Protein AF-C7J481-F1 (afdb_monomer_lite)

Radius of gyration: 16.52 Å; chains: 1; bounding box: 44×40×34 Å

Organism: Oryza sativa subsp. japonica (NCBI:txid39947)

pLDDT: mean 80.24, std 14.17, range [29.39, 94.06]

Sequence (138 aa):
MQARTDKPENFCGKFLAQPEIPKLKSVFSLQLYAPTTLAPAHDFWLLRYTSILGDGSLVVCERSLSSKQGGPSMPLVQPFIRDEMLPSGFLIRPSDGGGSVIHIVDHMDLEPWSVPEVVRPLYESSALVAQKISMAVQ

Foldseek 3Di:
DDDPCPDLCRVVVVVVPDPPFDWDKDWDKDKACDPDPQDATAMATKIWTWGQDPQRKIWIWMWGDDVVVVDDDDDDDPPHHYWTWDTWTWIWHQDPPRD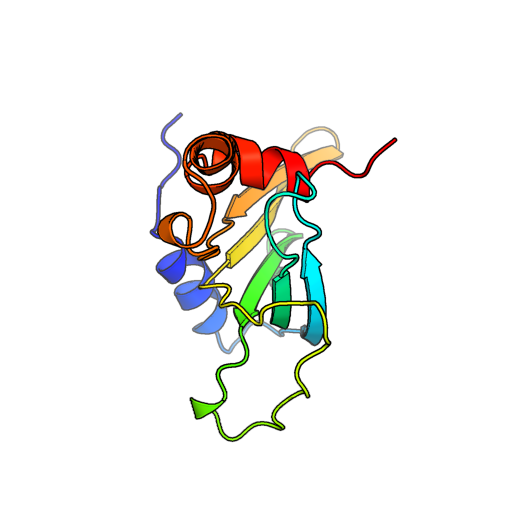IDIDGGTRTDPPLVVGDPVCSCCRVDPVNVCVVVVDPPD

Structure (mmCIF, N/CA/C/O backbone):
data_AF-C7J481-F1
#
_entry.id   AF-C7J481-F1
#
loop_
_atom_site.group_PDB
_atom_site.id
_atom_site.type_symbol
_atom_site.label_atom_id
_atom_site.label_alt_id
_atom_site.label_comp_id
_atom_site.label_asym_id
_atom_site.label_entity_id
_atom_site.label_seq_id
_atom_site.pdbx_PDB_ins_code
_atom_site.Cartn_x
_atom_site.Cartn_y
_atom_site.Cartn_z
_atom_site.occupancy
_atom_site.B_iso_or_equiv
_atom_site.auth_seq_id
_atom_site.auth_comp_id
_atom_site.auth_asym_id
_atom_site.auth_atom_id
_atom_site.pdbx_PDB_model_num
ATOM 1 N N . MET A 1 1 ? 3.058 21.334 -16.659 1.00 31.02 1 MET A N 1
ATOM 2 C CA . MET A 1 1 ? 3.753 20.171 -16.067 1.00 31.02 1 MET A CA 1
ATOM 3 C C . MET A 1 1 ? 2.837 18.964 -16.255 1.00 31.02 1 MET A C 1
ATOM 5 O O . MET A 1 1 ? 1.939 18.764 -15.454 1.00 31.02 1 MET A O 1
ATOM 9 N N . GLN A 1 2 ? 2.945 18.248 -17.380 1.00 29.39 2 GLN A N 1
ATOM 10 C CA . GLN A 1 2 ? 2.100 17.076 -17.648 1.00 29.39 2 GLN A CA 1
ATOM 11 C C . GLN A 1 2 ? 2.721 15.880 -16.915 1.00 29.39 2 GLN A C 1
ATOM 13 O O . GLN A 1 2 ? 3.691 15.294 -17.395 1.00 29.39 2 GLN A O 1
ATOM 18 N N . ALA A 1 3 ? 2.214 15.538 -15.731 1.00 36.50 3 ALA A N 1
ATOM 19 C CA . ALA A 1 3 ? 2.499 14.230 -15.157 1.00 36.50 3 ALA A CA 1
ATOM 20 C C . ALA A 1 3 ? 1.87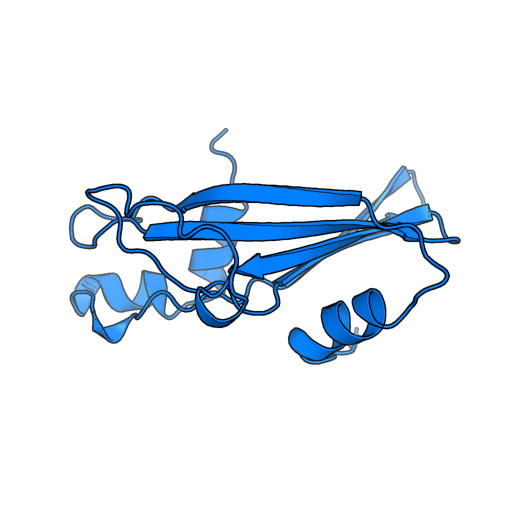5 13.196 -16.104 1.00 36.50 3 ALA A C 1
ATOM 22 O O . ALA A 1 3 ? 0.670 13.237 -16.351 1.00 36.50 3 ALA A O 1
ATOM 23 N N . ARG A 1 4 ? 2.684 12.320 -16.711 1.00 40.38 4 ARG A N 1
ATOM 24 C CA . ARG A 1 4 ? 2.150 11.164 -17.438 1.00 40.38 4 ARG A CA 1
ATOM 25 C C . ARG A 1 4 ? 1.421 10.306 -16.410 1.00 40.38 4 ARG A C 1
ATOM 27 O O . ARG A 1 4 ? 2.059 9.591 -15.647 1.00 40.38 4 ARG A O 1
ATOM 34 N N . THR A 1 5 ? 0.100 10.410 -16.383 1.00 43.72 5 THR A N 1
ATOM 35 C CA . THR A 1 5 ? -0.784 9.535 -15.619 1.00 43.72 5 THR A CA 1
ATOM 36 C C . THR A 1 5 ? -0.828 8.185 -16.328 1.00 43.72 5 THR A C 1
ATOM 38 O O . THR A 1 5 ? -1.818 7.834 -16.971 1.00 43.72 5 THR A O 1
ATOM 41 N N . ASP A 1 6 ? 0.274 7.433 -16.296 1.00 50.44 6 ASP A N 1
ATOM 42 C CA . ASP A 1 6 ? 0.118 5.990 -16.435 1.00 50.44 6 ASP A CA 1
ATOM 43 C C . ASP A 1 6 ? -0.858 5.571 -15.334 1.00 50.44 6 ASP A C 1
ATOM 45 O O . ASP A 1 6 ? -0.747 6.039 -14.197 1.00 50.44 6 ASP A O 1
ATOM 49 N N . LYS A 1 7 ? -1.857 4.755 -15.680 1.00 57.94 7 LYS A N 1
ATOM 50 C CA . LYS A 1 7 ? -2.764 4.247 -14.658 1.00 57.94 7 LYS A CA 1
ATOM 51 C C . LYS A 1 7 ? -1.938 3.543 -13.562 1.00 57.94 7 LYS A C 1
ATOM 53 O O . LYS A 1 7 ? -0.928 2.923 -13.908 1.00 57.94 7 LYS A O 1
ATOM 58 N N . PRO A 1 8 ? -2.325 3.633 -12.281 1.00 57.41 8 PRO A N 1
ATOM 59 C CA . PRO A 1 8 ? -1.632 3.006 -11.148 1.00 57.41 8 PRO A CA 1
ATOM 60 C C . PRO A 1 8 ? -1.111 1.593 -11.434 1.00 57.41 8 PRO A C 1
ATOM 62 O O . PRO A 1 8 ? 0.064 1.271 -11.230 1.00 57.41 8 PRO A O 1
ATOM 65 N N . GLU A 1 9 ? -1.978 0.772 -12.021 1.00 59.09 9 GLU A N 1
ATOM 66 C CA . GLU A 1 9 ? -1.709 -0.609 -12.390 1.00 59.09 9 GLU A CA 1
ATOM 67 C C . GLU A 1 9 ? -0.624 -0.754 -13.465 1.00 59.09 9 GLU A C 1
ATOM 69 O O . GLU A 1 9 ? 0.116 -1.738 -13.459 1.00 59.09 9 GLU A O 1
ATOM 74 N N . ASN A 1 10 ? -0.463 0.235 -14.347 1.00 68.31 10 ASN A N 1
ATOM 75 C CA . ASN A 1 10 ? 0.565 0.232 -15.383 1.00 68.31 10 ASN A CA 1
ATOM 76 C C . ASN A 1 10 ? 1.948 0.524 -14.805 1.00 68.31 10 ASN A C 1
ATOM 78 O O . ASN A 1 10 ? 2.918 -0.063 -15.278 1.00 68.31 10 ASN A O 1
ATOM 82 N N . PHE A 1 11 ? 2.058 1.407 -13.807 1.00 69.19 11 PHE A N 1
ATOM 83 C CA . PHE A 1 11 ? 3.346 1.715 -13.181 1.00 69.19 11 PHE A CA 1
ATOM 84 C C . PHE A 1 11 ? 3.934 0.460 -12.525 1.00 69.19 11 PHE A C 1
ATOM 86 O O . PHE A 1 11 ? 5.012 -0.003 -12.910 1.00 69.19 11 PHE A O 1
ATOM 93 N N . CYS A 1 12 ? 3.177 -0.156 -11.613 1.00 75.81 12 CYS A N 1
ATOM 94 C CA . CYS A 1 12 ? 3.638 -1.367 -10.945 1.00 75.81 12 CYS A CA 1
ATOM 95 C C . CYS A 1 12 ? 3.664 -2.584 -11.867 1.00 75.81 12 CYS A C 1
ATOM 97 O O . CYS A 1 12 ? 4.585 -3.388 -11.766 1.00 75.81 12 CYS A O 1
ATOM 99 N N . GLY A 1 13 ? 2.731 -2.706 -12.814 1.00 77.38 13 GLY A N 1
ATOM 100 C CA . GLY A 1 13 ? 2.757 -3.770 -13.817 1.00 77.38 13 GLY A CA 1
ATOM 101 C C . GLY A 1 13 ? 4.036 -3.750 -14.658 1.00 77.38 13 GLY A C 1
ATOM 102 O O . GLY A 1 13 ? 4.704 -4.777 -14.772 1.00 77.38 13 GLY A O 1
ATOM 103 N N . LYS A 1 14 ? 4.427 -2.578 -15.182 1.00 79.94 14 LYS A N 1
ATOM 104 C CA . LYS A 1 14 ? 5.667 -2.412 -15.960 1.00 79.94 14 LYS A CA 1
ATOM 105 C C . LYS A 1 14 ? 6.897 -2.733 -15.120 1.00 79.94 14 LYS A C 1
ATOM 107 O O . LYS A 1 14 ? 7.725 -3.525 -15.555 1.00 79.94 14 LYS A O 1
ATOM 112 N N . PHE A 1 15 ? 6.979 -2.189 -13.905 1.00 80.62 15 PHE A N 1
ATOM 113 C CA . PHE A 1 15 ? 8.084 -2.478 -12.992 1.00 80.62 15 PHE A CA 1
ATOM 114 C C . PHE A 1 15 ? 8.190 -3.976 -12.678 1.00 80.62 15 PHE A C 1
ATOM 116 O O . PHE A 1 15 ? 9.267 -4.570 -12.746 1.00 80.62 15 PHE A O 1
ATOM 123 N N . LEU A 1 16 ? 7.069 -4.629 -12.362 1.00 79.94 16 LEU A N 1
ATOM 124 C CA . LEU A 1 16 ? 7.048 -6.055 -12.046 1.00 79.94 16 LEU A CA 1
ATOM 125 C C . LEU A 1 16 ? 7.401 -6.927 -13.259 1.00 79.94 16 LEU A C 1
ATOM 127 O O . LEU A 1 16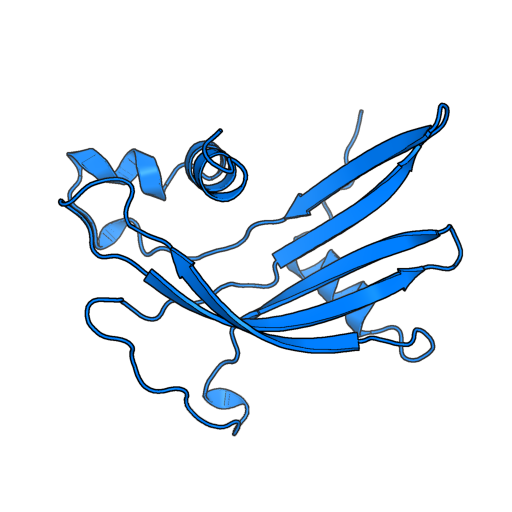 ? 8.039 -7.960 -13.059 1.00 79.94 16 LEU A O 1
ATOM 131 N N . ALA A 1 17 ? 7.095 -6.483 -14.481 1.00 83.56 17 ALA A N 1
ATOM 132 C CA . ALA A 1 17 ? 7.390 -7.183 -15.733 1.00 83.56 17 ALA A CA 1
ATOM 133 C C . ALA A 1 17 ? 8.867 -7.152 -16.170 1.00 83.56 17 ALA A C 1
ATOM 135 O O . ALA A 1 17 ? 9.204 -7.793 -17.159 1.00 83.56 17 ALA A O 1
ATOM 136 N N . GLN A 1 18 ? 9.743 -6.442 -15.454 1.00 80.62 18 GLN A N 1
ATOM 137 C CA . GLN A 1 18 ? 11.186 -6.394 -15.720 1.00 80.62 18 GLN A CA 1
ATOM 138 C C . GLN A 1 18 ? 11.934 -7.495 -14.942 1.00 80.62 18 GLN A C 1
ATOM 140 O O . GLN A 1 18 ? 12.142 -7.334 -13.731 1.00 80.62 18 GLN A O 1
ATOM 145 N N . PRO A 1 19 ? 12.287 -8.641 -15.559 1.00 78.94 19 PRO A N 1
ATOM 146 C CA . PRO A 1 19 ? 12.957 -9.746 -14.869 1.00 78.94 19 PRO A CA 1
ATOM 147 C C . PRO A 1 19 ? 14.423 -9.452 -14.526 1.00 78.94 19 PRO A C 1
ATOM 149 O O . PRO A 1 19 ? 14.967 -10.071 -13.615 1.00 78.94 19 PRO A O 1
ATOM 152 N N . GLU A 1 20 ? 15.060 -8.525 -15.241 1.00 82.75 20 GLU A N 1
ATOM 153 C CA . GLU A 1 20 ? 16.470 -8.167 -15.078 1.00 82.75 20 GLU A CA 1
ATOM 154 C C . GLU A 1 20 ? 16.751 -7.373 -13.797 1.00 82.75 20 GLU A C 1
ATOM 156 O O . GLU A 1 20 ? 17.893 -7.308 -13.350 1.00 82.75 20 GLU A O 1
ATOM 161 N N . ILE A 1 21 ? 15.713 -6.778 -13.205 1.00 83.25 21 ILE A N 1
ATOM 162 C CA . ILE A 1 21 ? 15.824 -5.909 -12.037 1.00 83.25 21 ILE A CA 1
ATOM 163 C C . ILE A 1 21 ? 15.653 -6.741 -10.756 1.00 83.25 21 ILE A C 1
ATOM 165 O O . ILE A 1 21 ? 14.560 -7.272 -10.519 1.00 83.25 21 ILE A O 1
ATOM 169 N N . PRO A 1 22 ? 16.683 -6.831 -9.890 1.00 86.62 22 PRO A N 1
ATOM 170 C CA . PRO A 1 22 ? 16.564 -7.498 -8.600 1.00 86.62 22 PRO A CA 1
ATOM 171 C C . PRO A 1 22 ? 15.543 -6.790 -7.707 1.00 86.62 22 PRO A C 1
ATOM 173 O O . PRO A 1 22 ? 15.650 -5.596 -7.453 1.00 86.62 22 PRO A O 1
ATOM 176 N N . LYS A 1 23 ? 14.565 -7.533 -7.187 1.00 90.56 23 LYS A N 1
ATOM 177 C CA . LYS A 1 23 ? 13.504 -6.990 -6.328 1.00 90.56 23 LYS A CA 1
ATOM 178 C C . LYS A 1 23 ? 13.576 -7.615 -4.947 1.00 90.56 23 LYS A C 1
ATOM 180 O O . LYS A 1 23 ? 13.456 -8.833 -4.809 1.00 90.56 23 LYS A O 1
ATOM 185 N N . LEU A 1 24 ? 13.692 -6.783 -3.918 1.00 93.69 24 LEU A N 1
ATOM 186 C CA . LEU A 1 24 ? 13.455 -7.216 -2.549 1.00 93.69 24 LEU A CA 1
ATOM 187 C C . LEU A 1 24 ? 11.949 -7.409 -2.362 1.00 93.69 24 LEU A C 1
ATOM 189 O O . LEU A 1 24 ? 11.177 -6.455 -2.448 1.00 93.69 24 LEU A O 1
ATOM 193 N N . LYS A 1 25 ? 11.542 -8.657 -2.135 1.00 92.88 25 LYS A N 1
ATOM 194 C CA . LYS A 1 25 ? 10.154 -9.041 -1.880 1.00 92.88 25 LYS A CA 1
ATOM 195 C C . LYS A 1 25 ? 9.939 -9.170 -0.375 1.00 92.88 25 LYS A C 1
ATOM 197 O O . LYS A 1 25 ? 10.593 -9.996 0.258 1.00 92.88 25 LYS A O 1
ATOM 202 N N . SER A 1 26 ? 9.013 -8.407 0.189 1.00 93.31 26 SER A N 1
ATOM 203 C CA . SER A 1 26 ? 8.639 -8.501 1.602 1.00 93.31 26 SER A CA 1
ATOM 204 C C . SER A 1 26 ? 7.127 -8.576 1.774 1.00 93.31 26 SER A C 1
ATOM 206 O O . SER A 1 26 ? 6.356 -8.147 0.917 1.00 93.31 26 SER A O 1
ATOM 208 N N . VAL A 1 27 ? 6.703 -9.180 2.880 1.00 91.19 27 VAL A N 1
ATOM 209 C CA . VAL A 1 27 ? 5.297 -9.292 3.271 1.00 91.19 27 VAL A CA 1
ATOM 210 C C . VAL A 1 27 ? 5.128 -8.563 4.593 1.00 91.19 27 VAL A C 1
ATOM 212 O O . VAL A 1 27 ? 5.956 -8.734 5.488 1.00 91.19 27 VAL A O 1
ATOM 215 N N . PHE A 1 28 ? 4.087 -7.746 4.716 1.00 89.56 28 PHE A N 1
ATOM 216 C CA . PHE A 1 28 ? 3.835 -6.967 5.924 1.00 89.56 28 PHE A CA 1
ATOM 217 C C . PHE A 1 28 ? 2.338 -6.712 6.126 1.00 89.56 28 PHE A C 1
ATOM 219 O O . PHE A 1 28 ? 1.551 -6.785 5.183 1.00 89.56 28 PHE A O 1
ATOM 226 N N . SER A 1 29 ? 1.957 -6.420 7.369 1.00 88.25 29 SER A N 1
ATOM 227 C CA . SER A 1 29 ? 0.608 -5.965 7.711 1.00 88.25 29 SER A CA 1
ATOM 228 C C . SER A 1 29 ? 0.604 -4.448 7.834 1.00 88.25 29 SER A C 1
ATOM 230 O O . SER A 1 29 ? 1.476 -3.893 8.506 1.00 88.25 29 SER A O 1
ATOM 232 N N . LEU A 1 30 ? -0.367 -3.790 7.212 1.00 88.12 30 LEU A N 1
ATOM 233 C CA . LEU A 1 30 ? -0.652 -2.373 7.414 1.00 88.12 30 LEU A CA 1
ATOM 234 C C . LEU A 1 30 ? -1.975 -2.252 8.164 1.00 88.12 30 LEU A C 1
ATOM 236 O O . LEU A 1 30 ? -2.964 -2.852 7.763 1.00 88.12 30 LEU A O 1
ATOM 240 N N . GLN A 1 31 ? -1.998 -1.463 9.232 1.00 87.44 31 GLN A N 1
ATOM 241 C CA . GLN A 1 31 ? -3.217 -1.135 9.968 1.00 87.44 31 GLN A CA 1
ATOM 242 C C . GLN A 1 31 ? -3.535 0.342 9.758 1.00 87.44 31 GLN A C 1
ATOM 244 O O . GLN A 1 31 ? -2.714 1.206 10.069 1.00 87.44 31 GLN A O 1
ATOM 249 N N . LEU A 1 32 ? -4.724 0.621 9.234 1.00 85.75 32 LEU A N 1
ATOM 250 C CA . LEU A 1 32 ? -5.254 1.956 9.011 1.00 85.75 32 LEU A CA 1
ATOM 251 C C . LEU A 1 32 ? -6.357 2.228 10.035 1.00 85.75 32 LEU A C 1
ATOM 253 O O . LEU A 1 32 ? -7.469 1.709 9.942 1.00 85.75 32 LEU A O 1
ATOM 257 N N . TYR A 1 33 ? -6.045 3.045 11.037 1.00 82.56 33 TYR A N 1
ATOM 258 C CA . TYR A 1 33 ? -7.041 3.478 12.010 1.00 82.56 33 TYR A CA 1
ATOM 259 C C . TYR A 1 33 ? -8.039 4.441 11.369 1.00 82.56 33 TYR A C 1
ATOM 261 O O . TYR A 1 33 ? -7.659 5.328 10.602 1.00 82.56 33 TYR A O 1
ATOM 269 N N . ALA A 1 34 ? -9.315 4.277 11.715 1.00 80.81 34 ALA A N 1
ATOM 270 C CA . ALA A 1 34 ? -10.374 5.145 11.232 1.00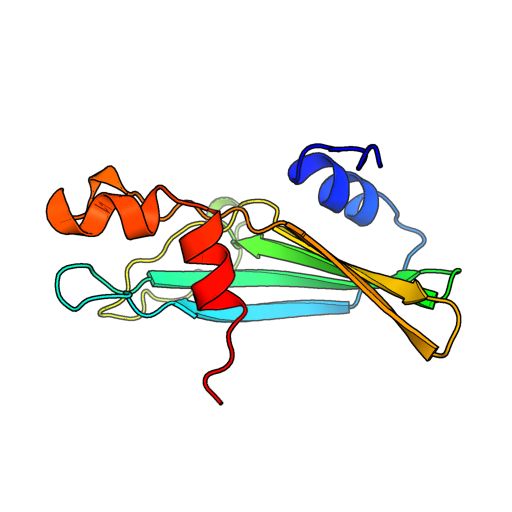 80.81 34 ALA A CA 1
ATOM 271 C C . ALA A 1 34 ? -10.112 6.607 11.644 1.00 80.81 34 ALA A C 1
ATOM 273 O O . ALA A 1 34 ? -9.746 6.862 12.797 1.00 80.81 34 ALA A O 1
ATOM 274 N N . PRO A 1 35 ? -10.371 7.595 10.768 1.00 74.38 35 PRO A N 1
ATOM 275 C CA . PRO A 1 35 ? -10.263 9.008 11.127 1.00 74.38 35 PRO A CA 1
ATOM 276 C C . PRO A 1 35 ? -11.229 9.430 12.244 1.00 74.38 35 PRO A C 1
ATOM 278 O O . PRO A 1 35 ? -11.050 10.485 12.849 1.00 74.38 35 PRO A O 1
ATOM 281 N N . THR A 1 36 ? -12.276 8.634 12.492 1.00 82.00 36 THR A N 1
ATOM 282 C CA . THR A 1 36 ? -13.300 8.865 13.517 1.00 82.00 36 THR A CA 1
ATOM 283 C C . THR A 1 36 ? -13.737 7.536 14.129 1.00 82.00 36 THR A C 1
ATOM 285 O O . THR A 1 36 ? -13.634 6.497 13.486 1.00 82.00 36 THR A O 1
ATOM 288 N N . THR A 1 37 ? -14.320 7.566 15.325 1.00 83.38 37 THR A N 1
ATOM 289 C CA . THR A 1 37 ? -14.908 6.377 15.969 1.00 83.38 37 THR A CA 1
ATOM 290 C C . THR A 1 37 ? -16.225 5.913 15.336 1.00 83.38 37 THR A C 1
ATOM 292 O O . THR A 1 37 ? -16.759 4.884 15.737 1.00 83.38 37 THR A O 1
ATOM 295 N N . LEU A 1 38 ? -16.763 6.659 14.361 1.00 84.44 38 LEU A N 1
ATOM 296 C CA . LEU A 1 38 ? -18.002 6.324 13.647 1.00 84.44 38 LEU A CA 1
ATOM 297 C C . LEU A 1 38 ? -17.788 5.331 12.498 1.00 84.44 38 LEU A C 1
ATOM 299 O O . LEU A 1 38 ? -18.749 4.960 11.827 1.00 84.44 38 LEU A O 1
ATOM 303 N N . ALA A 1 39 ? -16.545 4.931 12.252 1.00 83.00 39 ALA A N 1
ATOM 304 C CA . ALA A 1 39 ? -16.179 3.992 11.211 1.00 83.00 39 ALA A CA 1
ATOM 305 C C . ALA A 1 39 ? -15.172 2.964 11.759 1.00 83.00 39 ALA A C 1
ATOM 307 O O . ALA A 1 39 ? -14.405 3.284 12.673 1.00 83.00 39 ALA A O 1
ATOM 308 N N . PRO A 1 40 ? -15.191 1.726 11.242 1.00 83.06 40 PRO A N 1
ATOM 309 C CA . PRO A 1 40 ? -14.251 0.688 11.643 1.00 83.06 40 PRO A CA 1
ATOM 310 C C . PRO A 1 40 ? -12.832 0.995 11.149 1.00 83.06 40 PRO A C 1
ATOM 312 O O . PRO A 1 40 ? -12.635 1.716 10.178 1.00 83.06 40 PRO A O 1
ATOM 315 N N . ALA A 1 41 ? -11.831 0.445 11.837 1.00 87.75 41 ALA A N 1
ATOM 316 C CA . ALA A 1 41 ? -10.454 0.466 11.358 1.00 87.75 41 ALA A CA 1
ATOM 317 C C . ALA A 1 41 ? -10.237 -0.647 10.324 1.00 87.75 41 ALA A C 1
ATOM 319 O O . ALA A 1 41 ? -10.913 -1.675 10.367 1.00 87.75 41 ALA A O 1
ATOM 320 N N . HIS A 1 42 ? -9.261 -0.465 9.441 1.00 88.00 42 HIS A N 1
ATOM 321 C CA . HIS A 1 42 ? -8.981 -1.391 8.348 1.00 88.00 42 HIS A CA 1
ATOM 322 C C . HIS A 1 42 ? -7.590 -2.002 8.496 1.00 88.00 42 HIS A C 1
ATOM 324 O O . HIS A 1 42 ? -6.658 -1.339 8.958 1.00 88.00 42 HIS A O 1
ATOM 330 N N . ASP A 1 43 ? -7.431 -3.268 8.131 1.00 89.06 43 ASP A N 1
ATOM 331 C CA . ASP A 1 43 ? -6.123 -3.901 8.018 1.00 89.06 43 ASP A CA 1
ATOM 332 C C . ASP A 1 43 ? -5.891 -4.422 6.599 1.00 89.06 43 ASP A C 1
ATOM 334 O O . ASP A 1 43 ? -6.809 -4.805 5.880 1.00 89.06 43 ASP A O 1
ATOM 338 N N . PHE A 1 44 ? -4.631 -4.421 6.183 1.00 88.88 44 PHE A N 1
ATOM 339 C CA . PHE A 1 44 ? -4.205 -4.901 4.882 1.00 88.88 44 PHE A CA 1
ATOM 340 C C . PHE A 1 44 ? -3.061 -5.878 5.064 1.00 88.88 44 PHE A C 1
ATOM 342 O O . PHE A 1 44 ? -2.123 -5.638 5.826 1.00 88.88 44 PHE A O 1
ATOM 349 N N . TRP A 1 45 ? -3.100 -6.964 4.301 1.00 89.00 45 TRP A N 1
ATOM 350 C CA . TRP A 1 45 ? -1.992 -7.904 4.221 1.00 89.00 45 TRP A CA 1
ATOM 351 C C . TRP A 1 45 ? -1.299 -7.739 2.882 1.00 89.00 45 TRP A C 1
ATOM 353 O O . TRP A 1 45 ? -1.837 -8.113 1.840 1.00 89.00 45 TRP A O 1
ATOM 363 N N . LEU A 1 46 ? -0.126 -7.122 2.910 1.00 90.56 46 LEU A N 1
ATOM 364 C CA . LEU A 1 46 ? 0.487 -6.528 1.737 1.00 90.56 46 LEU A CA 1
ATOM 365 C C . LEU A 1 46 ? 1.737 -7.282 1.308 1.00 90.56 46 LEU A C 1
ATOM 367 O O . LEU A 1 46 ? 2.546 -7.745 2.115 1.00 90.56 46 LEU A O 1
ATOM 371 N N . LEU A 1 47 ? 1.901 -7.352 -0.006 1.00 91.12 47 LEU A N 1
ATOM 372 C CA . LEU A 1 47 ? 3.123 -7.747 -0.668 1.00 91.12 47 LEU A CA 1
ATOM 373 C C . LEU A 1 47 ? 3.813 -6.504 -1.218 1.00 91.12 47 LEU A C 1
ATOM 375 O O . LEU A 1 47 ? 3.239 -5.809 -2.055 1.00 91.12 47 LEU A O 1
ATOM 379 N N . ARG A 1 48 ? 5.052 -6.270 -0.783 1.00 92.56 48 ARG A N 1
ATOM 380 C CA . ARG A 1 48 ? 5.901 -5.171 -1.239 1.00 92.56 48 ARG A CA 1
ATOM 381 C C . ARG A 1 48 ? 7.043 -5.697 -2.090 1.00 92.56 48 ARG A C 1
ATOM 383 O O . ARG A 1 48 ? 7.741 -6.638 -1.711 1.00 92.56 48 ARG A O 1
ATOM 390 N N . TYR A 1 49 ? 7.253 -5.046 -3.221 1.00 93.19 49 TYR A N 1
ATOM 391 C CA . TYR A 1 49 ? 8.438 -5.186 -4.047 1.00 93.19 49 TYR A CA 1
ATOM 392 C C . TYR A 1 49 ? 9.197 -3.873 -4.035 1.00 93.19 49 TYR A C 1
ATOM 394 O O . TYR A 1 49 ? 8.639 -2.837 -4.386 1.00 93.19 49 TYR A O 1
ATOM 402 N N . THR A 1 50 ? 10.468 -3.925 -3.666 1.00 93.94 50 THR A N 1
ATOM 403 C CA . THR A 1 50 ? 11.344 -2.757 -3.615 1.00 93.94 50 THR A CA 1
ATOM 404 C C . THR A 1 50 ? 12.559 -2.991 -4.497 1.00 93.94 50 THR A C 1
ATOM 406 O O . THR A 1 50 ? 13.156 -4.066 -4.452 1.00 93.94 50 THR A O 1
ATOM 409 N N . SER A 1 51 ? 12.936 -1.995 -5.294 1.00 94.06 51 SER A N 1
ATOM 410 C CA . SER A 1 51 ? 14.163 -2.034 -6.089 1.00 94.06 51 SER A CA 1
ATOM 411 C C . SER A 1 51 ? 14.750 -0.653 -6.289 1.00 94.06 51 SER A C 1
ATOM 413 O O . SER A 1 51 ? 14.025 0.326 -6.449 1.00 94.06 51 SER A O 1
ATOM 415 N N . ILE A 1 52 ? 16.073 -0.613 -6.386 1.00 91.62 52 ILE A N 1
ATOM 416 C CA . ILE A 1 52 ? 16.811 0.537 -6.895 1.00 91.62 52 ILE A CA 1
ATOM 417 C C . ILE A 1 52 ? 16.966 0.354 -8.409 1.00 91.62 52 ILE A C 1
ATOM 419 O O . ILE A 1 52 ? 17.270 -0.746 -8.875 1.00 91.62 52 ILE A O 1
ATOM 423 N N . LEU A 1 53 ? 16.689 1.400 -9.177 1.00 89.25 53 LEU A N 1
ATOM 424 C CA . LEU A 1 53 ? 16.850 1.443 -10.627 1.00 89.25 53 LEU A CA 1
ATOM 425 C C . LEU A 1 53 ? 18.252 1.952 -10.999 1.00 89.25 53 LEU A C 1
ATOM 427 O O . LEU A 1 53 ? 18.968 2.516 -10.174 1.00 89.25 53 LEU A O 1
ATOM 431 N N . GLY A 1 54 ? 18.648 1.774 -12.262 1.00 87.12 54 GLY A N 1
ATOM 432 C CA . GLY A 1 54 ? 19.983 2.160 -12.741 1.00 87.12 54 GLY A CA 1
ATOM 433 C C . GLY A 1 54 ? 20.288 3.664 -12.691 1.00 87.12 54 GLY A C 1
ATOM 434 O O . GLY A 1 54 ? 21.454 4.041 -12.695 1.00 87.12 54 GLY A O 1
ATOM 435 N N . ASP A 1 55 ? 19.265 4.518 -12.611 1.00 89.50 55 ASP A N 1
ATOM 436 C CA . ASP A 1 55 ? 19.394 5.970 -12.431 1.00 89.50 55 ASP A CA 1
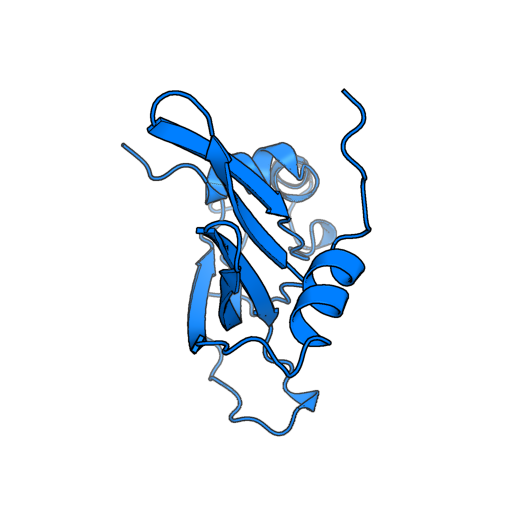ATOM 437 C C . ASP A 1 55 ? 19.469 6.393 -10.948 1.00 89.50 55 ASP A C 1
ATOM 439 O O . ASP A 1 55 ? 19.479 7.583 -10.640 1.00 89.50 55 ASP A O 1
ATOM 443 N N . GLY A 1 56 ? 19.503 5.428 -10.022 1.00 89.06 56 GLY A N 1
ATOM 444 C CA . GLY A 1 56 ? 19.487 5.667 -8.579 1.00 89.06 56 GLY A CA 1
ATOM 445 C C . GLY A 1 56 ? 18.092 5.895 -7.993 1.00 89.06 56 GLY A C 1
ATOM 446 O O . GLY A 1 56 ? 17.975 6.100 -6.786 1.00 89.06 56 GLY A O 1
ATOM 447 N N . SER A 1 57 ? 17.030 5.837 -8.802 1.00 91.12 57 SER A N 1
ATOM 448 C CA . SER A 1 57 ? 15.659 5.937 -8.301 1.00 91.12 57 SER A CA 1
ATOM 449 C C . SER A 1 57 ? 15.267 4.705 -7.483 1.00 91.12 57 SER A C 1
ATOM 451 O O . SER A 1 57 ? 15.643 3.581 -7.810 1.00 91.12 57 SER A O 1
ATOM 453 N N . LEU A 1 58 ? 14.453 4.892 -6.446 1.00 92.12 58 LEU A N 1
ATOM 454 C CA . LEU A 1 58 ? 13.872 3.808 -5.653 1.00 92.12 58 LEU A CA 1
ATOM 455 C C . LEU A 1 58 ? 12.412 3.612 -6.060 1.00 92.12 58 LEU A C 1
ATOM 457 O O . LEU A 1 58 ? 11.609 4.540 -5.969 1.00 92.12 58 LEU A O 1
ATOM 461 N N . VAL A 1 59 ? 12.064 2.399 -6.482 1.00 92.25 59 VAL A N 1
ATOM 462 C CA . VAL A 1 59 ? 10.683 1.994 -6.754 1.00 92.25 59 VAL A CA 1
ATOM 463 C C . VAL A 1 59 ? 10.204 1.064 -5.660 1.00 92.25 59 VAL A C 1
ATOM 465 O O . VAL A 1 59 ? 10.871 0.082 -5.320 1.00 92.25 59 VAL A O 1
ATOM 468 N N . VAL A 1 60 ? 9.013 1.354 -5.156 1.00 92.69 60 VAL A N 1
ATOM 469 C CA . VAL A 1 60 ? 8.259 0.481 -4.271 1.00 92.69 60 VAL A CA 1
ATOM 470 C C . VAL A 1 60 ? 6.896 0.237 -4.891 1.00 92.69 60 VAL A C 1
ATOM 472 O O . VAL A 1 60 ? 6.212 1.177 -5.280 1.00 92.69 60 VAL A O 1
ATOM 475 N N . CYS A 1 61 ? 6.519 -1.031 -4.988 1.00 92.00 61 CYS A N 1
ATOM 476 C CA . CYS A 1 61 ? 5.214 -1.463 -5.456 1.00 92.00 61 CYS A CA 1
ATOM 477 C C . CYS A 1 61 ? 4.560 -2.357 -4.421 1.00 92.00 61 CYS A C 1
ATOM 479 O O . CYS A 1 61 ? 5.181 -3.291 -3.911 1.00 92.00 61 CYS A O 1
ATOM 481 N N . GLU A 1 62 ? 3.298 -2.080 -4.149 1.00 91.69 62 GLU A N 1
ATOM 482 C CA . GLU A 1 62 ? 2.511 -2.689 -3.095 1.00 91.69 62 GLU A CA 1
ATOM 483 C C . GLU A 1 62 ? 1.178 -3.162 -3.660 1.00 91.69 62 GLU A C 1
ATOM 485 O O . GLU A 1 62 ? 0.600 -2.569 -4.572 1.00 91.69 62 GLU A O 1
ATOM 490 N N . ARG A 1 63 ? 0.710 -4.290 -3.142 1.00 89.88 63 ARG A N 1
ATOM 491 C CA . ARG A 1 63 ? -0.623 -4.826 -3.412 1.00 89.88 63 ARG A CA 1
ATOM 492 C C . ARG A 1 63 ? -1.020 -5.754 -2.288 1.00 89.88 63 ARG A C 1
ATOM 494 O O . ARG A 1 63 ? -0.160 -6.381 -1.666 1.00 89.88 63 ARG A O 1
ATOM 501 N N . SER A 1 64 ? -2.315 -5.920 -2.087 1.00 89.25 64 SER A N 1
ATOM 502 C CA . SER A 1 64 ? -2.800 -6.949 -1.179 1.00 89.25 64 SER A CA 1
ATOM 503 C C . SER A 1 64 ? -2.479 -8.355 -1.681 1.00 89.25 64 SER A C 1
ATOM 505 O O . SER A 1 64 ? -2.523 -8.675 -2.876 1.00 89.25 64 SER A O 1
ATOM 507 N N . LEU A 1 65 ? -2.136 -9.217 -0.732 1.00 85.38 65 LEU A N 1
ATOM 508 C CA . LEU A 1 65 ? -2.070 -10.653 -0.923 1.00 85.38 65 LEU A CA 1
ATOM 509 C C . LEU A 1 65 ? -3.498 -11.191 -0.943 1.00 85.38 65 LEU A C 1
ATOM 511 O O . LEU A 1 65 ? -4.095 -11.471 0.093 1.00 85.38 65 LEU A O 1
ATOM 515 N N . SER A 1 66 ? -4.056 -11.340 -2.141 1.00 69.88 66 SER A N 1
ATOM 516 C CA . SER A 1 66 ? -5.353 -11.990 -2.314 1.00 69.88 66 SER A CA 1
ATOM 517 C C . SER A 1 66 ? -5.264 -13.466 -1.907 1.00 69.88 66 SER A C 1
ATOM 519 O O . SER A 1 66 ? -4.351 -14.166 -2.359 1.00 69.88 66 SER A O 1
ATOM 521 N N . SER A 1 67 ? -6.255 -13.978 -1.171 1.00 61.38 67 SER A N 1
ATOM 522 C CA . SER A 1 67 ? -6.380 -15.415 -0.854 1.00 61.38 67 SER A CA 1
ATOM 523 C C . SER A 1 67 ? -6.360 -16.307 -2.103 1.00 61.38 67 SER A C 1
ATOM 525 O O . SER A 1 67 ? -5.854 -17.427 -2.065 1.00 61.38 67 SER A O 1
ATOM 527 N N . LYS A 1 68 ? -6.820 -15.770 -3.245 1.00 59.44 68 LYS A N 1
ATOM 528 C CA . LYS A 1 68 ? -6.792 -16.421 -4.565 1.00 59.44 68 LYS A CA 1
ATOM 529 C C . LYS A 1 68 ? -5.403 -16.928 -4.977 1.00 59.44 68 LYS A C 1
ATOM 531 O O . LYS A 1 68 ? -5.322 -17.831 -5.798 1.00 59.44 68 LYS A O 1
ATOM 536 N N . GLN A 1 69 ? -4.317 -16.371 -4.433 1.00 59.53 69 GLN A N 1
ATOM 537 C CA . GLN A 1 69 ? -2.945 -16.760 -4.784 1.00 59.53 69 GLN A CA 1
ATOM 538 C C . GLN A 1 69 ? -2.427 -18.001 -4.035 1.00 59.53 69 GLN A C 1
ATOM 540 O O . GLN A 1 69 ? -1.252 -18.331 -4.172 1.00 59.53 69 GLN A O 1
ATOM 545 N N . GLY A 1 70 ? -3.266 -18.700 -3.258 1.00 54.81 70 GLY A N 1
ATOM 546 C CA . GLY A 1 70 ? -2.872 -19.937 -2.567 1.00 54.81 70 GLY A CA 1
ATOM 547 C C . GLY A 1 70 ? -1.810 -19.732 -1.480 1.00 54.81 70 GLY A C 1
ATOM 548 O O . GLY A 1 70 ? -1.188 -20.690 -1.030 1.00 54.81 70 GLY A O 1
ATOM 549 N N . GLY A 1 71 ? -1.577 -18.479 -1.079 1.00 63.25 71 GLY A N 1
ATOM 550 C CA . GLY A 1 71 ? -0.692 -18.132 0.025 1.00 63.25 71 GLY A CA 1
ATOM 551 C C . GLY A 1 71 ? -1.357 -18.366 1.384 1.00 63.25 71 GLY A C 1
ATOM 552 O O . GLY A 1 71 ? -2.576 -18.532 1.454 1.00 63.25 71 GLY A O 1
ATOM 553 N N . PRO A 1 72 ? -0.576 -18.354 2.479 1.00 62.06 72 PRO A N 1
ATOM 554 C CA . PRO A 1 72 ? -1.132 -18.416 3.824 1.00 62.06 72 PRO A CA 1
ATOM 555 C C . PRO A 1 72 ? -2.168 -17.301 4.013 1.00 62.06 72 PRO A C 1
ATOM 557 O O . PRO A 1 72 ? -1.870 -16.121 3.810 1.00 62.06 72 PRO A O 1
ATOM 560 N N . SER A 1 73 ? -3.390 -17.675 4.397 1.00 65.25 73 SER A N 1
ATOM 561 C CA . SER A 1 73 ? -4.406 -16.713 4.810 1.00 65.25 73 SER A CA 1
ATOM 562 C C . SER A 1 73 ? -4.011 -16.166 6.176 1.00 65.25 73 SER A C 1
ATOM 564 O O . SER A 1 73 ? -4.011 -16.897 7.168 1.00 65.25 73 SER A O 1
ATOM 566 N N . MET A 1 74 ? -3.641 -14.892 6.231 1.00 72.25 74 MET A N 1
ATOM 567 C CA . MET A 1 74 ? -3.390 -14.219 7.501 1.00 72.25 74 MET A CA 1
ATOM 568 C C . MET A 1 74 ? -4.733 -14.078 8.247 1.00 72.25 74 MET A C 1
ATOM 570 O O . MET A 1 74 ? -5.712 -13.685 7.603 1.00 72.25 74 MET A O 1
ATOM 574 N N . PRO A 1 75 ? -4.818 -14.433 9.544 1.00 74.00 75 PRO A N 1
ATOM 575 C CA . PRO A 1 75 ? -6.064 -14.336 10.299 1.00 74.00 75 PRO A CA 1
ATOM 576 C C . PRO A 1 75 ? -6.600 -12.900 10.316 1.00 74.00 75 PRO A C 1
ATOM 578 O O . PRO A 1 75 ? -5.839 -11.937 10.319 1.00 74.00 75 PRO A O 1
ATOM 581 N N . LEU A 1 76 ? -7.923 -12.752 10.334 1.00 72.19 76 LEU A N 1
ATOM 582 C CA . LEU A 1 76 ? -8.551 -11.448 10.536 1.00 72.19 76 LEU A CA 1
ATOM 583 C C . LEU A 1 76 ? -8.131 -10.899 11.901 1.00 72.19 76 LEU A C 1
ATOM 585 O O . LEU A 1 76 ? -8.335 -11.552 12.927 1.00 72.19 76 LEU A O 1
ATOM 589 N N . VAL A 1 77 ? -7.547 -9.704 11.913 1.00 75.50 77 VAL A N 1
ATOM 590 C CA . VAL A 1 77 ? -7.215 -9.013 13.156 1.00 75.50 77 VAL A CA 1
ATOM 591 C C . VAL A 1 77 ? -8.460 -8.260 13.598 1.00 75.50 77 VAL A C 1
ATOM 593 O O . VAL A 1 77 ? -8.752 -7.196 13.079 1.00 75.50 77 VAL A O 1
ATOM 596 N N . GLN A 1 78 ? -9.222 -8.781 14.556 1.00 76.06 78 GLN A N 1
ATOM 597 C CA . GLN A 1 78 ? -10.332 -8.013 15.131 1.00 76.06 78 GLN A CA 1
ATOM 598 C C . GLN A 1 78 ? -9.783 -6.871 16.014 1.00 76.06 78 GLN A C 1
ATOM 600 O O . GLN A 1 78 ? -8.781 -7.078 16.701 1.00 76.06 78 GLN A O 1
ATOM 605 N N . PRO A 1 79 ? -10.400 -5.672 16.028 1.00 82.75 79 PRO A N 1
ATOM 606 C CA . PRO A 1 79 ? -11.675 -5.300 15.404 1.00 82.75 79 PRO A CA 1
ATOM 607 C C . PRO A 1 79 ? -11.548 -4.712 13.980 1.00 82.75 79 PRO A C 1
ATOM 609 O O . PRO A 1 79 ? -12.431 -3.971 13.557 1.00 82.75 79 PRO A O 1
ATOM 612 N N . PHE A 1 80 ? -10.461 -4.986 13.255 1.00 86.50 80 PHE A N 1
ATOM 613 C CA . PHE A 1 80 ? -10.233 -4.438 11.918 1.00 86.50 80 PHE A CA 1
ATOM 614 C C . PHE A 1 80 ? -11.027 -5.185 10.838 1.00 86.50 80 PHE A C 1
ATOM 616 O O . PHE A 1 80 ? -11.258 -6.395 10.927 1.00 86.50 80 PHE A O 1
ATOM 623 N N . ILE A 1 81 ? -11.415 -4.447 9.800 1.00 86.94 81 ILE A N 1
ATOM 624 C CA . ILE A 1 81 ? -11.953 -4.989 8.552 1.00 86.94 81 ILE A CA 1
ATOM 625 C C . ILE A 1 81 ? -10.794 -5.187 7.574 1.00 86.94 81 ILE A C 1
ATOM 627 O O . ILE A 1 81 ? -10.028 -4.259 7.321 1.00 86.94 81 ILE A O 1
ATOM 631 N N . ARG A 1 82 ? -10.660 -6.402 7.030 1.00 87.50 82 ARG A N 1
ATOM 632 C CA . ARG A 1 82 ? -9.653 -6.698 6.007 1.00 87.50 82 ARG A CA 1
ATOM 633 C C . ARG A 1 82 ? -10.099 -6.151 4.663 1.00 87.50 82 ARG A C 1
ATOM 635 O O . ARG A 1 82 ? -11.021 -6.713 4.078 1.00 87.50 82 ARG A O 1
ATOM 642 N N . ASP A 1 83 ? -9.358 -5.175 4.156 1.00 87.50 83 ASP A N 1
ATOM 643 C CA . ASP A 1 83 ? -9.610 -4.564 2.850 1.00 87.50 83 ASP A CA 1
ATOM 644 C C . ASP A 1 83 ? -8.517 -4.862 1.823 1.00 87.50 83 ASP A C 1
ATOM 646 O O . ASP A 1 83 ? -7.500 -5.515 2.101 1.00 87.50 83 ASP A O 1
ATOM 650 N N . GLU A 1 84 ? -8.764 -4.409 0.592 1.00 86.62 84 GLU A N 1
ATOM 651 C CA . GLU A 1 84 ? -7.876 -4.588 -0.545 1.00 86.62 84 GLU A CA 1
ATOM 652 C C . GLU A 1 84 ? -7.177 -3.276 -0.930 1.00 86.62 84 GLU A C 1
ATOM 654 O O . GLU A 1 84 ? -7.772 -2.282 -1.343 1.00 86.62 84 GLU A O 1
ATOM 659 N N . MET A 1 85 ? -5.852 -3.312 -0.855 1.00 87.62 85 MET A N 1
ATOM 660 C CA . MET A 1 85 ? -4.976 -2.388 -1.564 1.00 87.62 85 MET A CA 1
ATOM 661 C C . MET A 1 85 ? -4.742 -2.910 -2.982 1.00 87.62 85 MET A C 1
ATOM 663 O O . MET A 1 85 ? -4.080 -3.940 -3.184 1.00 87.62 85 MET A O 1
ATOM 667 N N . LEU A 1 86 ? -5.267 -2.170 -3.952 1.00 87.06 86 LEU A N 1
ATOM 668 C CA . LEU A 1 86 ? -5.008 -2.351 -5.376 1.00 87.06 86 LEU A CA 1
ATOM 669 C C . LEU A 1 86 ? -3.568 -1.904 -5.700 1.00 87.06 86 LEU A C 1
ATOM 671 O O . LEU A 1 86 ? -2.894 -1.359 -4.823 1.00 87.06 86 LEU A O 1
ATOM 675 N N . PRO A 1 87 ? -3.038 -2.165 -6.914 1.00 86.38 87 PRO A N 1
ATOM 676 C CA . PRO A 1 87 ? -1.665 -1.800 -7.260 1.00 86.38 87 PRO A CA 1
ATOM 677 C C . PRO A 1 87 ? -1.329 -0.346 -6.896 1.00 86.38 87 PRO A C 1
ATOM 679 O O . PRO A 1 87 ? -1.846 0.592 -7.500 1.00 86.38 87 PRO A O 1
ATOM 682 N N . SER A 1 88 ? -0.465 -0.205 -5.895 1.00 88.19 88 SER A N 1
ATOM 683 C CA . SER A 1 88 ? -0.089 1.046 -5.233 1.00 88.19 88 SER A CA 1
ATOM 684 C C . SER A 1 88 ? 1.430 1.107 -5.071 1.00 88.19 88 SER A C 1
ATOM 686 O O . SER A 1 88 ? 2.135 0.136 -5.363 1.00 88.19 88 SER A O 1
ATOM 688 N N . GLY A 1 89 ? 1.954 2.232 -4.602 1.00 89.81 89 GLY A N 1
ATOM 689 C CA . GLY A 1 89 ? 3.359 2.376 -4.244 1.00 89.81 89 GLY A CA 1
ATOM 690 C C . GLY A 1 89 ? 3.929 3.736 -4.614 1.00 89.81 89 GLY A C 1
ATOM 691 O O . GLY A 1 89 ? 3.201 4.708 -4.813 1.00 89.81 89 GLY A O 1
ATOM 692 N N . PHE A 1 90 ? 5.253 3.821 -4.703 1.00 89.94 90 PHE A N 1
ATOM 693 C CA . PHE A 1 90 ? 5.934 5.085 -4.944 1.00 89.94 90 PHE A CA 1
ATOM 694 C C . PHE A 1 90 ? 7.234 4.949 -5.738 1.00 89.94 90 PHE A C 1
ATOM 696 O O . PHE A 1 90 ? 7.939 3.942 -5.679 1.00 89.94 90 PHE A O 1
ATOM 703 N N . LEU A 1 91 ? 7.560 6.016 -6.467 1.00 90.62 91 LEU A N 1
ATOM 704 C CA . LEU A 1 91 ? 8.828 6.223 -7.159 1.00 90.62 91 LEU A CA 1
ATOM 705 C C . LEU A 1 91 ? 9.524 7.438 -6.550 1.00 90.62 91 LEU A C 1
ATOM 707 O O . LEU A 1 91 ? 9.062 8.569 -6.708 1.00 90.62 91 LEU A O 1
ATOM 711 N N . ILE A 1 92 ? 10.658 7.210 -5.899 1.00 93.19 92 ILE A N 1
ATOM 712 C CA . ILE A 1 92 ? 11.530 8.267 -5.392 1.00 93.19 92 ILE A CA 1
ATOM 713 C C . ILE A 1 92 ? 12.642 8.460 -6.410 1.00 93.19 92 ILE A C 1
ATOM 715 O O . ILE A 1 92 ? 13.429 7.546 -6.649 1.00 93.19 92 ILE A O 1
ATOM 719 N N . ARG A 1 93 ? 12.704 9.648 -7.007 1.00 92.75 93 ARG A N 1
ATOM 720 C CA . ARG A 1 93 ? 13.774 10.021 -7.933 1.00 92.75 93 ARG A CA 1
ATOM 721 C C . ARG A 1 93 ? 14.719 11.010 -7.264 1.00 92.75 93 ARG A C 1
ATOM 723 O O . ARG A 1 93 ? 14.218 11.975 -6.675 1.00 92.75 93 ARG A O 1
ATOM 730 N N . PRO A 1 94 ? 16.043 10.829 -7.376 1.00 91.38 94 PRO A N 1
ATOM 731 C CA . PRO A 1 94 ? 16.980 11.865 -6.965 1.00 91.38 94 PRO A CA 1
ATOM 732 C C . PRO A 1 94 ? 16.717 13.151 -7.764 1.00 91.38 94 PRO A C 1
ATOM 734 O O . PRO A 1 94 ? 16.349 13.096 -8.941 1.00 91.38 94 PRO A O 1
ATOM 737 N N . SER A 1 95 ? 16.874 14.309 -7.122 1.00 89.88 95 SER A N 1
ATOM 738 C CA . SER A 1 95 ? 16.777 15.613 -7.782 1.00 89.88 95 SER A CA 1
ATOM 739 C C . SER A 1 95 ? 18.060 16.413 -7.617 1.00 89.88 95 SER A C 1
ATOM 741 O O . SER A 1 95 ? 18.805 16.241 -6.648 1.00 89.88 95 SER A O 1
ATOM 743 N N . ASP A 1 96 ? 18.279 17.348 -8.537 1.00 88.38 96 ASP A N 1
ATOM 744 C CA . ASP A 1 96 ? 19.391 18.287 -8.443 1.00 88.38 96 ASP A CA 1
ATOM 745 C C . ASP A 1 96 ? 19.338 19.055 -7.113 1.00 88.38 96 ASP A C 1
ATOM 747 O O . ASP A 1 96 ? 18.264 19.394 -6.606 1.00 88.38 96 ASP A O 1
ATOM 751 N N . GLY A 1 97 ? 20.511 19.296 -6.521 1.00 86.62 97 GLY A N 1
ATOM 752 C CA . GLY A 1 97 ? 20.640 19.984 -5.232 1.00 86.62 97 GLY A CA 1
ATOM 753 C C . GLY A 1 97 ? 20.511 19.089 -3.993 1.00 86.62 97 GLY A C 1
ATOM 754 O O . GLY A 1 97 ? 20.393 19.614 -2.890 1.00 86.62 97 GLY A O 1
ATOM 755 N N . GLY A 1 98 ? 20.545 17.759 -4.148 1.00 85.44 98 GLY A N 1
ATOM 756 C CA . GLY A 1 98 ? 20.510 16.808 -3.025 1.00 85.44 98 GLY A CA 1
ATOM 757 C C . GLY A 1 98 ? 19.106 16.516 -2.486 1.00 85.44 98 GLY A C 1
ATOM 758 O O . GLY A 1 98 ? 18.967 15.882 -1.443 1.00 85.44 98 GLY A O 1
ATOM 759 N N . GLY A 1 99 ? 18.070 16.977 -3.189 1.00 92.31 99 GLY A N 1
ATOM 760 C CA . GLY A 1 99 ? 16.679 16.654 -2.895 1.00 92.31 99 GLY A CA 1
ATOM 761 C C . GLY A 1 99 ? 16.223 15.342 -3.535 1.00 92.31 99 GLY A C 1
ATOM 762 O O . GLY A 1 99 ? 16.984 14.599 -4.161 1.00 92.31 99 GLY A O 1
ATOM 763 N N . SER A 1 100 ? 14.936 15.048 -3.387 1.00 92.44 100 SER A N 1
ATOM 764 C CA . SER A 1 100 ? 14.276 13.953 -4.093 1.00 92.44 100 SER A CA 1
ATOM 765 C C . SER A 1 100 ? 12.840 14.331 -4.428 1.00 92.44 100 SER A C 1
ATOM 767 O O . SER A 1 100 ? 12.193 15.076 -3.694 1.00 92.44 100 SER A O 1
ATOM 769 N N . VAL A 1 101 ? 12.332 13.797 -5.536 1.00 91.50 101 VAL A N 1
ATOM 770 C CA . VAL A 1 101 ? 10.928 13.932 -5.936 1.00 91.50 101 VAL A CA 1
ATOM 771 C C . VAL A 1 101 ? 10.250 12.584 -5.771 1.00 91.50 101 VAL A C 1
ATOM 773 O O . VAL A 1 101 ? 10.672 11.598 -6.377 1.00 91.50 101 VAL A O 1
ATOM 776 N N . ILE A 1 102 ? 9.178 12.555 -4.986 1.00 90.50 102 ILE A N 1
ATOM 777 C CA . ILE A 1 102 ? 8.412 11.342 -4.699 1.00 90.50 102 ILE A CA 1
ATOM 778 C C . ILE A 1 102 ? 7.108 11.382 -5.496 1.00 90.50 102 ILE A C 1
ATOM 780 O O . ILE A 1 102 ? 6.335 12.331 -5.384 1.00 90.50 102 ILE A O 1
ATOM 784 N N . HIS A 1 103 ? 6.875 10.356 -6.310 1.00 87.62 103 HIS A N 1
ATOM 785 C CA . HIS A 1 103 ? 5.606 10.118 -7.001 1.00 87.62 103 HIS A CA 1
ATOM 786 C C . HIS A 1 103 ? 4.885 9.014 -6.244 1.00 87.62 103 HIS A C 1
ATOM 788 O O . HIS A 1 103 ? 5.418 7.911 -6.167 1.00 87.62 103 HIS A O 1
ATOM 794 N N . ILE A 1 104 ? 3.723 9.315 -5.669 1.00 86.81 104 ILE A N 1
ATOM 795 C CA . ILE A 1 104 ? 2.953 8.389 -4.828 1.00 86.81 104 ILE A CA 1
ATOM 796 C C . ILE A 1 104 ? 1.677 8.000 -5.564 1.00 86.81 104 ILE A C 1
ATOM 798 O O . ILE A 1 104 ? 1.030 8.839 -6.196 1.00 86.81 104 ILE A O 1
ATOM 802 N N . VAL A 1 105 ? 1.332 6.723 -5.474 1.00 85.56 105 VAL A N 1
ATOM 803 C CA . VAL A 1 105 ? 0.103 6.150 -5.998 1.00 85.56 105 VAL A CA 1
ATOM 804 C C . VAL A 1 105 ? -0.529 5.317 -4.892 1.00 85.56 105 VAL A C 1
ATOM 806 O O . VAL A 1 105 ? -0.119 4.182 -4.665 1.00 85.56 105 VAL A O 1
ATOM 809 N N . ASP A 1 106 ? -1.543 5.876 -4.239 1.00 83.75 106 ASP A N 1
ATOM 810 C CA . ASP A 1 106 ? -2.331 5.178 -3.226 1.00 83.75 106 ASP A CA 1
ATOM 811 C C . ASP A 1 106 ? -3.679 4.790 -3.829 1.00 83.75 106 ASP A C 1
ATOM 813 O O . ASP A 1 106 ? -4.509 5.648 -4.139 1.00 83.75 106 ASP A O 1
ATOM 817 N N . HIS A 1 107 ? -3.894 3.489 -4.013 1.00 85.44 107 HIS A N 1
ATOM 818 C CA . HIS A 1 107 ? -5.145 2.943 -4.517 1.00 85.44 107 HIS A CA 1
ATOM 819 C C . HIS A 1 107 ? -5.687 1.909 -3.532 1.00 85.44 107 HIS A C 1
ATOM 821 O O . HIS A 1 107 ? -5.441 0.708 -3.642 1.00 85.44 107 HIS A O 1
ATOM 827 N N . MET A 1 108 ? -6.459 2.388 -2.563 1.00 83.50 108 MET A N 1
ATOM 828 C CA . MET A 1 108 ? -7.167 1.542 -1.603 1.00 83.50 108 MET A CA 1
ATOM 829 C C . MET A 1 108 ? -8.660 1.640 -1.855 1.00 83.50 108 MET A C 1
ATOM 831 O O . MET A 1 108 ? -9.162 2.724 -2.158 1.00 83.50 108 MET A O 1
ATOM 835 N N . ASP A 1 109 ? -9.345 0.514 -1.719 1.00 81.00 109 ASP A N 1
ATOM 836 C CA . ASP A 1 109 ? -10.791 0.507 -1.573 1.00 81.00 109 ASP A CA 1
ATOM 837 C C . ASP A 1 109 ? -11.110 0.444 -0.079 1.00 81.00 109 ASP A C 1
ATOM 839 O O . ASP A 1 109 ? -10.749 -0.526 0.582 1.00 81.00 109 ASP A O 1
ATOM 843 N N . LEU A 1 110 ? -11.685 1.523 0.452 1.00 83.12 110 LEU A N 1
ATOM 844 C CA . LEU A 1 110 ? -12.089 1.632 1.859 1.00 83.12 110 LEU A CA 1
ATOM 845 C C . 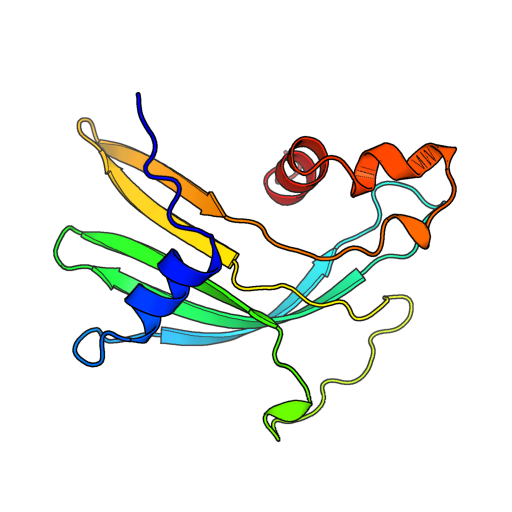LEU A 1 110 ? -13.611 1.541 2.016 1.00 83.12 110 LEU A C 1
ATOM 847 O O . LEU A 1 110 ? -14.143 1.967 3.041 1.00 83.12 110 LEU A O 1
ATOM 851 N N . GLU A 1 111 ? -14.321 1.080 0.977 1.00 83.56 111 GLU A N 1
ATOM 852 C CA . GLU A 1 111 ? -15.772 0.882 0.982 1.00 83.56 111 GLU A CA 1
ATOM 853 C C . GLU A 1 111 ? -16.531 2.088 1.583 1.00 83.56 111 GLU A C 1
ATOM 855 O O . GLU A 1 111 ? -17.218 1.951 2.600 1.00 83.56 111 GLU A O 1
ATOM 860 N N . PRO A 1 112 ? -16.447 3.299 0.991 1.00 83.69 112 PRO A N 1
ATOM 861 C CA . PRO A 1 112 ? -17.036 4.520 1.562 1.00 83.69 112 PRO A CA 1
ATOM 862 C C . PRO A 1 112 ? -18.558 4.427 1.785 1.00 83.69 112 PRO A C 1
ATOM 864 O O . PRO A 1 112 ? -19.132 5.165 2.587 1.00 83.69 112 PRO A O 1
ATOM 867 N N . TRP A 1 113 ? -19.238 3.502 1.108 1.00 86.38 113 TRP A N 1
ATOM 868 C CA . TRP A 1 113 ? -20.665 3.233 1.299 1.00 86.38 113 TRP A CA 1
ATOM 869 C C . TRP A 1 113 ? -20.978 2.470 2.591 1.00 86.38 113 TRP A C 1
ATOM 871 O O . TRP A 1 113 ? -22.123 2.487 3.041 1.00 86.38 113 TRP A O 1
ATOM 881 N N . SER A 1 114 ? -19.974 1.834 3.201 1.00 85.19 114 SER A N 1
ATOM 882 C CA . SER A 1 114 ? -20.097 1.115 4.471 1.00 85.19 114 SER A CA 1
ATOM 883 C C . SER A 1 114 ? -20.092 2.039 5.696 1.00 85.19 114 SER A C 1
ATOM 885 O O . SER A 1 114 ? -20.480 1.610 6.784 1.00 85.19 114 SER A O 1
ATOM 887 N N . VAL A 1 115 ? -19.701 3.313 5.535 1.00 87.38 115 VAL A N 1
ATOM 888 C CA . VAL A 1 115 ? -19.629 4.294 6.628 1.00 87.38 115 VAL A CA 1
ATOM 889 C C . VAL A 1 115 ? -20.817 5.273 6.627 1.00 87.38 115 VAL A C 1
ATOM 891 O O . VAL A 1 115 ? -21.426 5.529 5.579 1.00 87.38 115 VAL A O 1
ATOM 894 N N . PRO A 1 116 ? -21.162 5.871 7.787 1.00 89.81 116 PRO A N 1
ATOM 895 C CA . PRO A 1 116 ? -22.223 6.873 7.871 1.00 89.81 116 PRO A CA 1
ATOM 896 C C . PRO A 1 116 ? -21.979 8.080 6.958 1.00 89.81 116 PRO A C 1
ATOM 898 O O . PRO A 1 116 ? -20.851 8.550 6.811 1.00 89.81 116 PRO A O 1
ATOM 901 N N . GLU A 1 117 ? -23.055 8.655 6.415 1.00 91.25 117 GLU A N 1
ATOM 902 C CA . GLU A 1 117 ? -22.972 9.734 5.415 1.00 91.25 117 GLU A CA 1
ATOM 903 C C . GLU A 1 117 ? -22.157 10.942 5.887 1.00 91.25 117 GLU A C 1
ATOM 905 O O . GLU A 1 117 ? -21.428 11.546 5.109 1.00 91.25 117 GLU A O 1
ATOM 910 N N . VAL A 1 118 ? -22.240 11.264 7.182 1.00 90.06 118 VAL A N 1
ATOM 911 C CA . VAL A 1 118 ? -21.550 12.412 7.789 1.00 90.06 118 VAL A CA 1
ATOM 912 C C . VAL A 1 118 ? -20.022 12.297 7.742 1.00 90.06 118 VAL A C 1
ATOM 914 O O . VAL A 1 118 ? -19.340 13.317 7.699 1.00 90.06 118 VAL A O 1
ATOM 917 N N . VAL A 1 119 ? -19.474 11.076 7.726 1.00 88.50 119 VAL A N 1
ATOM 918 C CA . VAL A 1 119 ? -18.020 10.837 7.642 1.00 88.50 119 VAL A CA 1
ATOM 919 C C . VAL A 1 119 ? -17.571 10.336 6.274 1.00 88.50 119 VAL A C 1
ATOM 921 O O . VAL A 1 119 ? -16.373 10.322 6.006 1.00 88.50 119 VAL A O 1
ATOM 924 N N . ARG A 1 120 ? -18.502 9.975 5.386 1.00 89.69 120 ARG A N 1
ATOM 925 C CA . ARG A 1 120 ? -18.214 9.464 4.040 1.00 89.69 120 ARG A CA 1
ATOM 926 C C . ARG A 1 120 ? -17.246 10.334 3.217 1.00 89.69 120 ARG A C 1
ATOM 928 O O . ARG A 1 120 ? -16.339 9.753 2.620 1.00 89.69 120 ARG A O 1
ATOM 935 N N . PRO A 1 121 ? -17.301 11.684 3.251 1.00 88.06 121 PRO A N 1
ATOM 936 C CA . PRO A 1 121 ? -16.336 12.516 2.526 1.00 88.06 121 PRO A CA 1
ATOM 937 C C . PRO A 1 121 ? -14.868 12.277 2.914 1.00 88.06 121 PRO A C 1
ATOM 939 O O . PRO A 1 121 ? -13.970 12.547 2.118 1.00 88.06 121 PRO A O 1
ATOM 942 N N . LEU A 1 122 ? -14.608 11.761 4.123 1.00 84.06 122 LEU A N 1
ATOM 943 C CA . LEU A 1 122 ? -13.258 11.405 4.574 1.00 84.06 122 LEU A CA 1
ATOM 944 C C . LEU A 1 122 ? -12.697 10.173 3.852 1.00 84.06 122 LEU A C 1
ATOM 946 O O . LEU A 1 122 ? -11.482 10.027 3.787 1.00 84.06 122 LEU A O 1
ATOM 950 N N . TYR A 1 123 ? -13.573 9.316 3.325 1.00 84.56 123 TYR A N 1
ATOM 951 C CA . TYR A 1 123 ? -13.235 8.068 2.637 1.00 84.56 123 TYR A CA 1
ATOM 952 C C . TYR A 1 123 ? -13.353 8.194 1.112 1.00 84.56 123 TYR A C 1
ATOM 954 O O . TYR A 1 123 ? -12.595 7.563 0.386 1.00 84.56 123 TYR A O 1
ATOM 962 N N . GLU A 1 124 ? -14.258 9.043 0.613 1.00 85.88 124 GLU A N 1
ATOM 963 C CA . GLU A 1 124 ? -14.389 9.333 -0.825 1.00 85.88 124 GLU A CA 1
ATOM 964 C C . GLU A 1 124 ? -13.261 10.232 -1.356 1.00 85.88 124 GLU A C 1
ATOM 966 O O . GLU A 1 124 ? -12.893 10.163 -2.529 1.00 85.88 124 GLU A O 1
ATOM 971 N N . SER A 1 125 ? -12.706 11.101 -0.506 1.00 82.69 125 SER A N 1
ATOM 972 C CA . SER A 1 125 ? -11.649 12.029 -0.904 1.00 82.69 125 SER A CA 1
ATOM 973 C C . SER A 1 125 ? -10.274 11.371 -0.832 1.00 82.69 125 SER A C 1
ATOM 975 O O . SER A 1 125 ? -9.667 11.279 0.238 1.00 82.69 125 SER A O 1
ATOM 977 N N . SER A 1 126 ? -9.723 11.007 -1.992 1.00 76.12 126 SER A N 1
ATOM 978 C CA . SER A 1 126 ? -8.349 10.496 -2.103 1.00 76.12 126 SER A CA 1
ATOM 979 C C . SER A 1 126 ? -7.311 11.451 -1.505 1.00 76.12 126 SER A C 1
ATOM 981 O O . SER A 1 126 ? -6.341 11.000 -0.905 1.00 76.12 126 SER A O 1
ATOM 983 N N . ALA A 1 127 ? -7.531 12.767 -1.599 1.00 76.00 127 ALA A N 1
ATOM 984 C CA . ALA A 1 127 ? -6.646 13.767 -1.011 1.00 76.00 127 ALA A CA 1
ATOM 985 C C . ALA A 1 127 ? -6.620 13.695 0.524 1.00 76.00 127 ALA A C 1
ATOM 987 O O . ALA A 1 127 ? -5.547 13.781 1.116 1.00 76.00 127 ALA A O 1
ATOM 988 N N . LEU A 1 128 ? -7.780 13.515 1.169 1.00 78.50 128 LEU A N 1
ATOM 989 C CA . LEU A 1 128 ? -7.854 13.397 2.629 1.00 78.50 128 LEU A CA 1
ATOM 990 C C . LEU A 1 128 ? -7.258 12.075 3.113 1.00 78.50 128 LEU A C 1
ATOM 992 O O . LEU A 1 128 ? -6.511 12.072 4.093 1.00 78.50 128 LEU A O 1
ATOM 996 N N . VAL A 1 129 ? -7.538 10.977 2.407 1.00 76.56 129 VAL A N 1
ATOM 997 C CA . VAL A 1 129 ? -6.951 9.662 2.698 1.00 76.56 129 VAL A CA 1
ATOM 998 C C . VAL A 1 129 ? -5.425 9.722 2.577 1.00 76.56 129 VAL A C 1
ATOM 1000 O O . VAL A 1 129 ? -4.722 9.399 3.535 1.00 76.56 129 VAL A O 1
ATOM 1003 N N . ALA A 1 130 ? -4.904 10.232 1.455 1.00 74.56 130 ALA A N 1
ATOM 1004 C CA . ALA A 1 130 ? -3.466 10.372 1.223 1.00 74.56 130 ALA A CA 1
ATOM 1005 C C . ALA A 1 130 ? -2.801 11.291 2.257 1.00 74.56 130 ALA A C 1
ATOM 1007 O O . ALA A 1 130 ? -1.736 10.965 2.787 1.00 74.56 130 ALA A O 1
ATOM 1008 N N . GLN A 1 131 ? -3.444 12.414 2.597 1.00 74.69 131 GLN A N 1
ATOM 1009 C CA . GLN A 1 131 ? -2.965 13.319 3.639 1.00 74.69 131 GLN A CA 1
ATOM 1010 C C . GLN A 1 131 ? -2.856 12.598 4.988 1.00 74.69 131 GLN A C 1
ATOM 1012 O O . GLN A 1 131 ? -1.848 12.741 5.673 1.00 74.69 131 GLN A O 1
ATOM 1017 N N . LYS A 1 132 ? -3.860 11.810 5.381 1.00 72.38 132 LYS A N 1
ATOM 1018 C CA . LYS A 1 132 ? -3.854 11.110 6.673 1.00 72.38 132 LYS A CA 1
ATOM 1019 C C . LYS A 1 132 ? -2.859 9.957 6.740 1.00 72.38 132 LYS A C 1
ATOM 1021 O O . LYS A 1 132 ? -2.309 9.732 7.811 1.00 72.38 132 LYS A O 1
ATOM 1026 N N . ILE A 1 133 ? -2.610 9.269 5.629 1.00 71.75 133 ILE A N 1
ATOM 1027 C CA . ILE A 1 133 ? -1.630 8.175 5.564 1.00 71.75 133 ILE A CA 1
ATOM 1028 C C . ILE A 1 133 ? -0.201 8.713 5.534 1.00 71.75 133 ILE A C 1
ATOM 1030 O O . ILE A 1 133 ? 0.671 8.187 6.221 1.00 71.75 133 ILE A O 1
ATOM 1034 N N . SER A 1 134 ? 0.040 9.776 4.763 1.00 65.06 134 SER A N 1
ATOM 1035 C CA . SER A 1 134 ? 1.383 10.345 4.599 1.00 65.06 134 SER A CA 1
ATOM 1036 C C . SER A 1 134 ? 1.838 11.157 5.812 1.00 65.06 134 SER A C 1
ATOM 1038 O O . SER A 1 134 ? 3.038 11.293 6.050 1.00 65.06 134 SER A O 1
ATOM 1040 N N . MET A 1 135 ? 0.905 11.721 6.585 1.00 56.31 135 MET A N 1
ATOM 1041 C CA . MET A 1 135 ? 1.245 12.446 7.805 1.00 56.31 135 MET A CA 1
ATOM 1042 C C . MET A 1 135 ? 1.610 11.464 8.922 1.00 56.31 135 MET A C 1
ATOM 1044 O O . MET A 1 135 ? 0.750 10.980 9.656 1.00 56.31 135 MET A O 1
ATOM 1048 N N . ALA A 1 136 ? 2.911 11.245 9.114 1.00 50.84 136 ALA A N 1
ATOM 1049 C CA . ALA A 1 136 ? 3.418 10.934 10.441 1.00 50.84 136 ALA A CA 1
ATOM 1050 C C . ALA A 1 136 ? 3.029 12.103 11.354 1.00 50.84 136 ALA A C 1
ATOM 1052 O O . ALA A 1 136 ? 3.378 13.252 11.076 1.00 50.84 136 ALA A O 1
ATOM 1053 N N . VAL A 1 137 ? 2.250 11.824 12.398 1.00 40.06 137 VAL A N 1
ATOM 1054 C CA . VAL A 1 137 ? 1.996 12.802 13.455 1.00 40.06 137 VAL A CA 1
ATOM 1055 C C . VAL A 1 137 ? 3.357 13.195 14.020 1.00 40.06 137 VAL A C 1
ATOM 1057 O O . VAL A 1 137 ? 4.061 12.355 14.582 1.00 40.06 137 VAL A O 1
ATOM 1060 N N . GLN A 1 138 ? 3.721 14.453 13.809 1.00 36.75 138 GLN A N 1
ATOM 1061 C CA . GLN A 1 138 ? 4.781 15.136 14.528 1.00 36.75 138 GLN A CA 1
ATOM 1062 C C . GLN A 1 138 ? 4.130 16.103 15.512 1.00 36.75 138 GLN A C 1
ATOM 1064 O O . GLN A 1 138 ? 3.081 16.686 15.144 1.00 36.75 138 GLN A O 1
#

InterPro domains:
  IPR002913 START domain [PF01852] (29-136)
  IPR002913 START domain [PS50848] (38-138)
  IPR023393 START-like domain superfamily [G3DSA:3.30.530.20] (21-137)
  IPR044830 Class III homeodomain-leucine zipper family [PTHR45950] (30-137)

Secondary structure (DSSP, 8-state):
-------HHHHHHHHHT-TTS--EEEEEEEEE--SSTTS--EEEEEEEEEEE-TTS-EEEEEEE--GGG----PPP-TT-EE-EE-SEEEEEEE-TTS-EEEEEE--EE--GGGS-TTTTHHHH-HHHHHHHHH----